Protein AF-A0A091V1V4-F1 (afdb_monomer_lite)

Sequence (138 aa):
RPGEVTLDPDTAHPNLVLSEDRKSVRFVEVRPRDLPDTPRRFTIYPCVLAAQGFTSGRHYWEVEVGDKTHWALGVCKDSVSRKGELTPLPETGYWRVRLWNGDKYAATTTPFTPLTVRVKPKRVGVFVDYEAGKVAFF

Secondary structure (DSSP, 8-state):
------B-TTTS-TTEEEPTTSS-EEE-SSPPTT----TTS--SS----BS---SSSEEEEEEE-TT-S-EEEEEE-TTS-SSS-----TTTTEEEEEEETTTEEEE--SS-EEE--SS--SEEEEEEETTTTEEEE-

pLDDT: mean 93.34, std 7.49, range [42.09, 98.25]

Foldseek 3Di:
DADDWFWDPLAFEQQWDADPRRQDIDGDPDGDPDDDDDQNYQHPDRDIGTPDDDDAAKHKDKDFPAQDQWDKDFDFDSPAGSDDDDDQEVVSGTWIWIGHPSQWIWTRYVPTHTDDDPDDDRMKMWMDHNVVRDIDID

Structure (mmCIF, N/CA/C/O backbone):
data_AF-A0A091V1V4-F1
#
_entry.id   AF-A0A091V1V4-F1
#
loop_
_atom_site.group_PDB
_atom_site.id
_atom_site.type_symbol
_atom_site.label_atom_id
_atom_site.label_alt_id
_atom_site.label_comp_id
_atom_site.label_asym_id
_atom_site.label_entity_id
_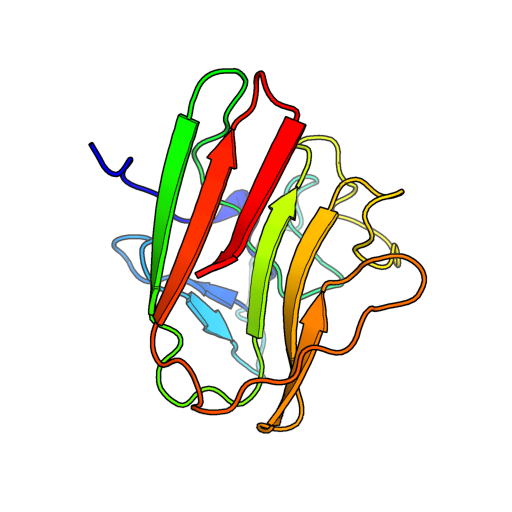atom_site.label_seq_id
_atom_site.pdbx_PDB_ins_code
_atom_site.Cartn_x
_atom_site.Cartn_y
_atom_site.Cartn_z
_atom_site.occupancy
_atom_site.B_iso_or_equiv
_atom_site.auth_seq_id
_atom_site.auth_comp_id
_atom_site.auth_asym_id
_atom_site.auth_atom_id
_atom_site.pdbx_PDB_model_num
ATOM 1 N N . ARG A 1 1 ? -18.288 9.641 -2.151 1.00 42.09 1 ARG A N 1
ATOM 2 C CA . ARG A 1 1 ? -18.090 8.805 -3.361 1.00 42.09 1 ARG A CA 1
ATOM 3 C C . ARG A 1 1 ? -16.723 8.152 -3.214 1.00 42.09 1 ARG A C 1
ATOM 5 O O . ARG A 1 1 ? -15.843 8.867 -2.747 1.00 42.09 1 ARG A O 1
ATOM 12 N N . PRO A 1 2 ? -16.547 6.857 -3.522 1.00 55.53 2 PRO A N 1
ATOM 13 C CA . PRO A 1 2 ? -15.216 6.255 -3.561 1.00 55.53 2 PRO A CA 1
ATOM 14 C C . PRO A 1 2 ? -14.348 7.081 -4.513 1.00 55.53 2 PRO A C 1
ATOM 16 O O . PRO A 1 2 ? -14.792 7.388 -5.622 1.00 55.53 2 PRO A O 1
ATOM 19 N N . GLY A 1 3 ? -13.184 7.527 -4.049 1.00 62.28 3 GLY A N 1
ATOM 20 C CA . GLY A 1 3 ? -12.216 8.186 -4.919 1.00 62.28 3 GLY A CA 1
ATOM 21 C C . GLY A 1 3 ? -11.595 7.140 -5.834 1.00 62.28 3 GLY A C 1
ATOM 22 O O . GLY A 1 3 ? -11.317 6.025 -5.395 1.00 62.28 3 GLY A O 1
ATOM 23 N N . GLU A 1 4 ? -11.399 7.468 -7.106 1.00 82.00 4 GLU A N 1
ATOM 24 C CA . GLU A 1 4 ? -10.667 6.584 -8.005 1.00 82.00 4 GLU A CA 1
ATOM 25 C C . GLU A 1 4 ? -9.177 6.631 -7.646 1.00 82.00 4 GLU A C 1
ATOM 27 O O . GLU A 1 4 ? -8.535 7.676 -7.748 1.00 82.00 4 GLU A O 1
ATOM 32 N N . VAL A 1 5 ? -8.645 5.500 -7.178 1.00 90.12 5 VAL A N 1
ATOM 33 C CA . VAL A 1 5 ? -7.229 5.330 -6.842 1.00 90.12 5 VAL A CA 1
ATOM 34 C C . VAL A 1 5 ? -6.545 4.599 -7.991 1.00 90.12 5 VAL A C 1
ATOM 36 O O . VAL A 1 5 ? -6.957 3.503 -8.370 1.00 90.12 5 VAL A O 1
ATOM 39 N N . THR A 1 6 ? -5.485 5.195 -8.528 1.00 96.75 6 THR A N 1
ATOM 40 C CA . THR A 1 6 ? -4.651 4.605 -9.586 1.00 96.75 6 THR A CA 1
ATOM 41 C C . THR A 1 6 ? -3.202 4.559 -9.136 1.00 96.75 6 THR A C 1
ATOM 43 O O . THR A 1 6 ? -2.748 5.457 -8.435 1.00 96.75 6 THR A O 1
ATOM 46 N N . LEU A 1 7 ? -2.454 3.555 -9.568 1.00 98.00 7 LEU A N 1
ATOM 47 C CA . LEU A 1 7 ? -1.062 3.340 -9.185 1.00 98.00 7 LEU A CA 1
ATOM 48 C C . LEU A 1 7 ? -0.109 4.263 -9.962 1.00 98.00 7 LEU A C 1
ATOM 50 O O . LEU A 1 7 ? -0.280 4.461 -11.164 1.00 98.00 7 LEU A O 1
ATOM 54 N N . ASP A 1 8 ? 0.904 4.809 -9.283 1.00 97.12 8 ASP A N 1
ATOM 55 C CA . ASP A 1 8 ? 1.933 5.677 -9.873 1.00 97.12 8 ASP A CA 1
ATOM 56 C C . ASP A 1 8 ? 3.157 4.858 -10.349 1.00 97.12 8 ASP A C 1
ATOM 58 O O . ASP A 1 8 ? 3.931 4.370 -9.508 1.00 97.12 8 ASP A O 1
ATOM 62 N N . PRO A 1 9 ? 3.392 4.732 -11.674 1.00 96.12 9 PRO A N 1
ATOM 63 C CA . PRO A 1 9 ? 4.523 3.985 -12.232 1.00 96.12 9 PRO A CA 1
ATOM 64 C C . PRO A 1 9 ? 5.906 4.517 -11.824 1.00 96.12 9 PRO A C 1
ATOM 66 O O . PRO A 1 9 ? 6.871 3.745 -11.770 1.00 96.12 9 PRO A O 1
ATOM 69 N N . ASP A 1 10 ? 6.022 5.808 -11.502 1.00 95.81 10 ASP A N 1
ATOM 70 C CA . ASP A 1 10 ? 7.296 6.418 -11.100 1.00 95.81 10 ASP A CA 1
ATOM 71 C C . ASP A 1 10 ? 7.728 5.965 -9.708 1.00 95.81 10 ASP A C 1
ATOM 73 O O . ASP A 1 10 ? 8.911 5.996 -9.367 1.00 95.81 10 ASP A O 1
ATOM 77 N N . THR A 1 11 ? 6.764 5.521 -8.903 1.00 96.75 11 THR A N 1
ATOM 78 C CA . THR A 1 11 ? 7.011 5.030 -7.548 1.00 96.75 11 THR A CA 1
ATOM 79 C C . THR A 1 11 ? 7.247 3.529 -7.501 1.00 96.75 11 THR A C 1
ATOM 81 O O . THR A 1 11 ? 7.892 3.044 -6.572 1.00 96.75 11 THR A O 1
ATOM 84 N N . ALA A 1 12 ? 6.740 2.798 -8.497 1.00 96.75 12 ALA A N 1
ATOM 85 C CA . ALA A 1 12 ? 6.680 1.348 -8.486 1.00 96.75 12 ALA A CA 1
ATOM 86 C C . ALA A 1 12 ? 8.068 0.710 -8.414 1.00 96.75 12 ALA A C 1
ATOM 88 O O . ALA A 1 12 ? 8.955 0.997 -9.225 1.00 96.75 12 ALA A O 1
ATOM 89 N N . HIS A 1 13 ? 8.236 -0.205 -7.463 1.00 96.06 13 HIS A N 1
ATOM 90 C CA . HIS A 1 13 ? 9.418 -1.047 -7.403 1.00 96.06 13 HIS A CA 1
ATOM 91 C C . HIS A 1 13 ? 9.630 -1.799 -8.729 1.00 96.06 13 HIS A C 1
ATOM 93 O O . HIS A 1 13 ? 8.648 -2.250 -9.315 1.00 96.06 13 HIS A O 1
ATOM 99 N N . PRO A 1 14 ? 10.875 -1.998 -9.206 1.00 95.38 14 PRO A N 1
ATOM 100 C CA . PRO A 1 14 ? 11.115 -2.627 -10.505 1.00 95.38 14 PRO A CA 1
ATOM 101 C C . PRO A 1 14 ? 10.464 -4.005 -10.692 1.00 95.38 14 PRO A C 1
ATOM 103 O O . PRO A 1 14 ? 10.020 -4.336 -11.781 1.00 95.38 14 PRO A O 1
ATOM 106 N N . ASN A 1 15 ? 10.359 -4.805 -9.633 1.00 96.06 15 ASN A N 1
ATOM 107 C CA . ASN A 1 15 ? 9.666 -6.101 -9.660 1.00 96.06 15 ASN A CA 1
ATOM 108 C C . ASN A 1 15 ? 8.127 -6.008 -9.611 1.00 96.06 15 ASN A C 1
ATOM 110 O O . ASN A 1 15 ? 7.469 -7.037 -9.484 1.00 96.06 15 ASN A O 1
ATOM 114 N N . LEU A 1 16 ? 7.537 -4.815 -9.675 1.00 96.88 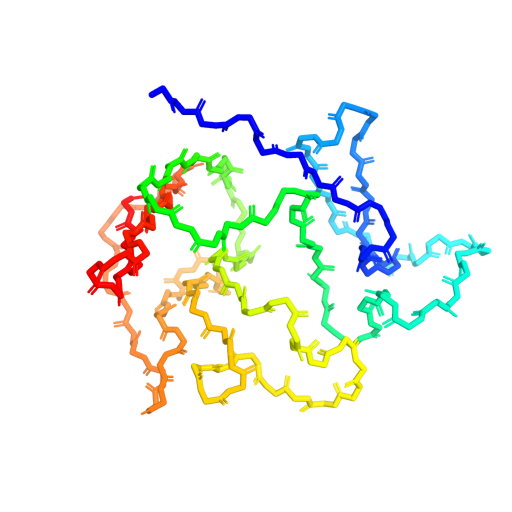16 LEU A N 1
ATOM 115 C CA . LEU A 1 16 ? 6.092 -4.619 -9.744 1.00 96.88 16 LEU A CA 1
ATOM 116 C C . LEU A 1 16 ? 5.688 -4.172 -11.146 1.00 96.88 16 LEU A C 1
ATOM 118 O O . LEU A 1 16 ? 6.051 -3.090 -11.599 1.00 96.88 16 LEU A O 1
ATOM 122 N N . VAL A 1 17 ? 4.896 -5.004 -11.816 1.00 96.19 17 VAL A N 1
ATOM 123 C CA . VAL A 1 17 ? 4.333 -4.705 -13.135 1.00 96.19 17 VAL A CA 1
ATOM 124 C C . VAL A 1 17 ? 2.898 -4.232 -12.954 1.00 96.19 17 VAL A C 1
ATOM 126 O O . VAL A 1 17 ? 2.086 -4.938 -12.350 1.00 96.19 17 VAL A O 1
ATOM 129 N N . LEU A 1 18 ? 2.605 -3.040 -13.471 1.00 97.38 18 LEU A N 1
ATOM 130 C CA . LEU A 1 18 ? 1.278 -2.428 -13.430 1.00 97.38 18 LEU A CA 1
ATOM 131 C C . LEU A 1 18 ? 0.471 -2.805 -14.676 1.00 97.38 18 LEU A C 1
ATOM 133 O O . LEU A 1 18 ? 1.043 -3.010 -15.747 1.00 97.38 18 LEU A O 1
ATOM 137 N N . SER A 1 19 ? -0.851 -2.893 -14.539 1.00 97.56 19 SER A N 1
ATOM 138 C CA . SER A 1 19 ? -1.761 -2.939 -15.687 1.00 97.56 19 SER A CA 1
ATOM 139 C C . SER A 1 19 ? -1.805 -1.591 -16.412 1.00 97.56 19 SER A C 1
ATOM 141 O O . SER A 1 19 ? -1.463 -0.552 -15.845 1.00 97.56 19 SER A O 1
ATOM 143 N N . GLU A 1 20 ? -2.261 -1.605 -17.664 1.00 97.12 20 GLU A N 1
ATOM 144 C CA . GLU A 1 20 ? -2.399 -0.403 -18.496 1.00 97.12 20 GLU A CA 1
ATOM 145 C C . GLU A 1 20 ? -3.326 0.645 -17.861 1.00 97.12 20 GLU A C 1
ATOM 147 O O . GLU A 1 20 ? -2.998 1.829 -17.826 1.00 97.12 20 GLU A O 1
ATOM 152 N N . ASP A 1 21 ? -4.430 0.195 -17.257 1.00 96.75 21 ASP A N 1
ATOM 153 C CA . ASP A 1 21 ? -5.385 1.046 -16.536 1.00 96.75 21 ASP A CA 1
ATOM 154 C C . ASP A 1 21 ? -4.879 1.536 -15.166 1.00 96.75 21 ASP A C 1
ATOM 156 O O . ASP A 1 21 ? -5.562 2.304 -14.488 1.00 96.75 21 ASP A O 1
ATOM 160 N N . ARG A 1 22 ? -3.685 1.092 -14.744 1.00 97.50 22 ARG A N 1
ATOM 161 C CA . ARG A 1 22 ? -3.048 1.406 -13.458 1.00 97.50 22 ARG A CA 1
ATOM 162 C C . ARG A 1 22 ? -3.881 1.028 -12.231 1.00 97.50 22 ARG A C 1
ATOM 164 O O . ARG A 1 22 ? -3.674 1.598 -11.162 1.00 97.50 22 ARG A O 1
ATOM 171 N N . LYS A 1 23 ? -4.798 0.066 -12.344 1.00 96.69 23 LYS A N 1
ATOM 172 C CA . LYS A 1 23 ? -5.618 -0.418 -11.216 1.00 96.69 23 LYS A CA 1
ATOM 173 C C . LYS A 1 23 ? -5.130 -1.734 -10.626 1.00 96.69 23 LYS A C 1
ATOM 175 O O . LYS A 1 23 ? -5.521 -2.088 -9.518 1.00 96.69 23 LYS A O 1
ATOM 180 N N . SER A 1 24 ? -4.254 -2.442 -11.333 1.00 97.56 24 SER A N 1
ATOM 181 C CA . SER A 1 24 ? -3.710 -3.728 -10.905 1.00 97.56 24 SER A CA 1
ATOM 182 C C . SER A 1 24 ? -2.191 -3.697 -10.844 1.00 97.56 24 SER A C 1
ATOM 184 O O . SER A 1 24 ? -1.520 -3.019 -11.622 1.00 97.56 24 SER A O 1
ATOM 186 N N . VAL A 1 25 ? -1.640 -4.491 -9.929 1.00 97.75 25 VAL A N 1
ATOM 187 C CA . VAL A 1 25 ? -0.201 -4.709 -9.797 1.00 97.75 25 VAL A CA 1
ATOM 188 C C . VAL A 1 25 ? 0.087 -6.173 -9.513 1.00 97.75 25 VAL A C 1
ATOM 190 O O . VAL A 1 25 ? -0.591 -6.823 -8.715 1.00 97.75 25 VAL A O 1
ATOM 193 N N . ARG A 1 26 ? 1.137 -6.695 -10.145 1.00 96.75 26 ARG A N 1
ATOM 194 C CA . ARG A 1 26 ? 1.659 -8.036 -9.880 1.00 96.75 26 ARG A CA 1
ATOM 195 C C . ARG A 1 26 ? 3.158 -7.993 -9.642 1.00 96.75 26 ARG A C 1
ATOM 197 O O . ARG A 1 26 ? 3.875 -7.216 -10.267 1.00 96.75 26 ARG A O 1
ATOM 204 N N . PHE A 1 27 ? 3.620 -8.864 -8.757 1.00 96.81 27 PHE A N 1
ATOM 205 C CA . PHE A 1 27 ? 5.042 -9.088 -8.546 1.00 96.81 27 PHE A CA 1
ATOM 206 C C . PHE A 1 27 ? 5.594 -10.029 -9.624 1.00 96.81 27 PHE A C 1
ATOM 208 O O . PHE A 1 27 ? 4.913 -10.975 -10.025 1.00 96.81 27 PHE A O 1
ATOM 215 N N . VAL A 1 28 ? 6.820 -9.774 -10.070 1.00 95.94 28 VAL A N 1
ATOM 216 C CA . VAL A 1 28 ? 7.603 -10.658 -10.940 1.00 95.94 28 VAL A CA 1
ATOM 217 C C . VAL A 1 28 ? 8.941 -10.972 -10.293 1.00 95.94 28 VAL A C 1
ATOM 219 O O . VAL A 1 28 ? 9.579 -10.087 -9.735 1.00 95.94 28 VAL A O 1
ATOM 222 N N . GLU A 1 29 ? 9.388 -12.220 -10.386 1.00 93.75 29 GLU A N 1
ATOM 223 C CA . GLU A 1 29 ? 10.695 -12.626 -9.851 1.00 93.75 29 GLU A CA 1
ATOM 224 C C . GLU A 1 29 ? 11.839 -12.015 -10.662 1.00 93.75 29 GLU A C 1
ATOM 226 O O . GLU A 1 29 ? 12.781 -11.449 -10.109 1.00 93.75 29 GLU A O 1
ATOM 231 N N . VAL A 1 30 ? 11.714 -12.052 -11.990 1.00 93.00 30 VAL A N 1
ATOM 232 C CA . VAL A 1 30 ? 12.686 -11.449 -12.898 1.00 93.00 30 VAL A CA 1
ATOM 233 C C . VAL A 1 30 ? 12.324 -9.985 -13.123 1.00 93.00 30 VAL A C 1
ATOM 235 O O . VAL A 1 30 ? 11.286 -9.665 -13.705 1.00 93.00 30 VAL A O 1
ATOM 238 N N . ARG A 1 31 ? 13.204 -9.092 -12.661 1.00 87.44 31 ARG A N 1
ATOM 239 C CA . ARG A 1 31 ? 13.080 -7.645 -12.851 1.00 87.44 31 ARG A CA 1
ATOM 240 C C . ARG A 1 31 ? 13.076 -7.299 -14.356 1.00 87.44 31 ARG A C 1
ATOM 242 O O . ARG A 1 31 ? 13.994 -7.721 -15.063 1.00 87.44 31 ARG A O 1
ATOM 249 N N . PRO A 1 32 ? 12.120 -6.486 -14.847 1.00 86.12 32 PRO A N 1
ATOM 250 C CA . PRO A 1 32 ? 12.174 -5.902 -16.184 1.00 86.12 32 PRO A CA 1
ATOM 251 C C . PRO A 1 32 ? 13.439 -5.058 -16.378 1.00 86.12 32 PRO A C 1
ATOM 253 O O . PRO A 1 32 ? 13.867 -4.335 -15.471 1.00 86.12 32 PRO A O 1
ATOM 256 N N . ARG A 1 33 ? 14.036 -5.144 -17.569 1.00 82.38 33 ARG A N 1
ATOM 257 C CA . ARG A 1 33 ? 15.218 -4.350 -17.927 1.00 82.38 33 ARG A CA 1
ATOM 258 C C . ARG A 1 33 ? 14.847 -2.868 -18.085 1.00 82.38 33 ARG A C 1
ATOM 260 O O . ARG A 1 33 ? 13.680 -2.528 -18.252 1.00 82.38 33 ARG A O 1
ATOM 267 N N . ASP A 1 34 ? 15.855 -2.006 -17.980 1.00 82.69 34 ASP A N 1
ATOM 268 C CA . ASP A 1 34 ? 15.806 -0.595 -18.399 1.00 82.69 34 ASP A CA 1
ATOM 269 C C . ASP A 1 34 ? 14.836 0.335 -17.647 1.00 82.69 34 ASP A C 1
ATOM 271 O O . ASP A 1 34 ? 14.512 1.425 -18.114 1.00 82.69 34 ASP A O 1
ATOM 275 N N . LEU A 1 35 ? 14.409 -0.033 -16.435 1.00 86.06 35 LEU A N 1
ATOM 276 C CA . LEU A 1 35 ? 13.669 0.895 -15.575 1.00 86.06 35 LEU A CA 1
ATOM 277 C C . LEU A 1 35 ? 14.618 1.913 -14.918 1.00 86.06 35 LEU A C 1
ATOM 279 O O . LEU A 1 35 ? 15.519 1.486 -14.182 1.00 86.06 35 LEU A O 1
ATOM 283 N N . PRO A 1 36 ? 14.396 3.232 -15.102 1.00 87.75 36 PRO A N 1
ATOM 284 C CA . PRO A 1 36 ? 15.254 4.260 -14.529 1.00 87.75 36 PRO A CA 1
ATOM 285 C C . PRO A 1 36 ? 15.140 4.261 -13.005 1.00 87.75 36 PRO A C 1
ATOM 287 O O . PRO A 1 36 ? 14.034 4.225 -12.451 1.00 87.75 36 PRO A O 1
ATOM 290 N N . ASP A 1 37 ? 16.281 4.328 -12.323 1.00 90.69 37 ASP A N 1
ATOM 291 C CA . ASP A 1 37 ? 16.327 4.520 -10.877 1.00 90.69 37 ASP A CA 1
ATOM 292 C C . ASP A 1 37 ? 16.168 6.009 -10.550 1.00 90.69 37 ASP A C 1
ATOM 294 O O . ASP A 1 37 ? 17.108 6.795 -10.652 1.00 90.69 37 ASP A O 1
ATOM 298 N N . THR A 1 38 ? 14.946 6.412 -10.202 1.00 94.00 38 THR A N 1
ATOM 299 C CA . THR A 1 38 ? 14.621 7.792 -9.826 1.00 94.00 38 THR A CA 1
ATOM 300 C C . THR A 1 38 ? 14.489 7.909 -8.306 1.00 94.00 38 THR A C 1
ATOM 302 O O . THR A 1 38 ? 14.156 6.922 -7.639 1.00 94.00 38 THR A O 1
ATOM 305 N N . PRO A 1 39 ? 14.653 9.107 -7.715 1.00 93.50 39 PRO A N 1
ATOM 306 C CA . PRO A 1 39 ? 14.430 9.309 -6.281 1.00 93.50 39 PRO A CA 1
ATOM 307 C C . PRO A 1 39 ? 13.027 8.901 -5.799 1.00 93.50 39 PRO A C 1
ATOM 309 O O . PRO A 1 39 ? 12.871 8.504 -4.648 1.00 93.50 39 PRO A O 1
ATOM 312 N N . ARG A 1 40 ? 12.016 8.949 -6.680 1.00 94.69 40 ARG A N 1
ATOM 313 C CA . ARG A 1 40 ? 10.621 8.580 -6.373 1.00 94.69 40 ARG A CA 1
ATOM 314 C C . ARG A 1 40 ? 10.398 7.063 -6.311 1.00 94.69 40 ARG A C 1
ATOM 316 O O . ARG A 1 40 ? 9.454 6.616 -5.656 1.00 94.69 40 ARG A O 1
ATOM 323 N N . ARG A 1 41 ? 11.259 6.274 -6.964 1.00 95.38 41 ARG A N 1
ATOM 324 C CA . ARG A 1 41 ? 11.101 4.823 -7.106 1.00 95.38 41 ARG A CA 1
ATOM 325 C C . ARG A 1 41 ? 11.529 4.074 -5.850 1.00 95.38 41 ARG A C 1
ATOM 327 O O . ARG A 1 41 ? 12.662 4.234 -5.393 1.00 95.38 41 ARG A O 1
ATOM 334 N N . PHE A 1 42 ? 10.673 3.186 -5.349 1.00 94.88 42 PHE A N 1
ATOM 335 C CA . PHE A 1 42 ? 11.080 2.224 -4.325 1.00 94.88 42 PHE A CA 1
ATOM 336 C C . PHE A 1 42 ? 12.081 1.213 -4.893 1.00 94.88 42 PHE A C 1
ATOM 338 O O . PHE A 1 42 ? 11.833 0.618 -5.936 1.00 94.88 42 PHE A O 1
ATOM 345 N N . THR A 1 43 ? 13.204 0.987 -4.211 1.00 91.56 43 THR A N 1
ATOM 346 C CA . THR A 1 43 ? 14.238 0.030 -4.670 1.00 91.56 43 THR A CA 1
ATOM 347 C C . THR A 1 43 ? 14.510 -1.117 -3.705 1.00 91.56 43 THR A C 1
ATOM 349 O O . THR A 1 43 ? 15.201 -2.056 -4.081 1.00 91.56 43 THR A O 1
ATOM 352 N N . ILE A 1 44 ? 13.976 -1.050 -2.483 1.00 88.75 44 ILE A N 1
ATOM 353 C CA . ILE A 1 44 ? 14.249 -2.034 -1.426 1.00 88.75 44 ILE A CA 1
ATOM 354 C C . ILE A 1 44 ? 13.051 -2.955 -1.196 1.00 88.75 44 ILE A C 1
ATOM 356 O O . ILE A 1 44 ? 13.171 -4.173 -1.282 1.00 88.75 44 ILE A O 1
ATOM 360 N N . TYR A 1 45 ? 11.875 -2.381 -0.935 1.00 90.19 45 TYR A N 1
ATOM 361 C CA . TYR A 1 45 ? 10.643 -3.147 -0.749 1.00 90.19 45 TYR A CA 1
ATOM 362 C C . TYR A 1 45 ? 9.771 -3.092 -2.009 1.00 90.19 45 TYR A C 1
ATOM 364 O O . TYR A 1 45 ? 9.725 -2.041 -2.659 1.00 90.19 45 TYR A O 1
ATOM 372 N N . PRO A 1 46 ? 9.042 -4.177 -2.346 1.00 93.31 46 PRO A N 1
ATOM 373 C CA . PRO A 1 46 ? 8.134 -4.219 -3.487 1.00 93.31 46 PRO A CA 1
ATOM 374 C C . PRO A 1 46 ? 6.871 -3.394 -3.197 1.00 93.31 46 PRO A C 1
ATOM 376 O O . PRO A 1 46 ? 5.797 -3.934 -2.936 1.00 93.31 46 PRO A O 1
ATOM 379 N N . CYS A 1 47 ? 7.025 -2.073 -3.235 1.00 95.38 47 CYS A N 1
ATOM 380 C CA . CYS A 1 47 ? 5.996 -1.078 -2.966 1.00 95.38 47 CYS A CA 1
ATOM 381 C C . CYS A 1 47 ? 5.685 -0.256 -4.222 1.00 95.38 47 CYS A C 1
ATOM 383 O O . CYS A 1 47 ? 6.544 -0.019 -5.073 1.00 95.38 47 CYS A O 1
ATOM 385 N N . VAL A 1 48 ? 4.449 0.220 -4.303 1.00 97.12 48 VAL A N 1
ATOM 386 C CA . VAL A 1 48 ? 3.965 1.210 -5.269 1.00 97.12 48 VAL A CA 1
ATOM 387 C C . VAL A 1 48 ? 2.945 2.086 -4.544 1.00 97.12 48 VAL A C 1
ATOM 389 O O . VAL A 1 48 ? 2.227 1.580 -3.680 1.00 97.12 48 VAL A O 1
ATOM 392 N N . LEU A 1 49 ? 2.908 3.386 -4.838 1.00 97.19 49 LEU A N 1
ATOM 393 C CA . LEU A 1 49 ? 1.900 4.289 -4.278 1.00 97.19 49 LEU A CA 1
ATOM 394 C C . LEU A 1 49 ? 0.768 4.554 -5.261 1.00 97.19 49 LEU A C 1
ATOM 396 O O . LEU A 1 49 ? 0.897 4.339 -6.467 1.00 97.19 49 LEU A O 1
ATOM 400 N N . ALA A 1 50 ? -0.324 5.086 -4.723 1.00 96.62 50 ALA A N 1
ATOM 401 C CA . ALA A 1 50 ? -1.304 5.802 -5.514 1.00 96.62 50 ALA A CA 1
ATOM 402 C C . ALA A 1 50 ? -0.686 7.066 -6.140 1.00 96.62 50 ALA A C 1
ATOM 404 O O . ALA A 1 50 ? 0.212 7.681 -5.564 1.00 96.62 50 ALA A O 1
ATOM 405 N N . ALA A 1 51 ? -1.202 7.469 -7.298 1.00 95.38 51 ALA A N 1
ATOM 406 C CA . ALA A 1 51 ? -0.909 8.761 -7.915 1.00 95.38 51 ALA A CA 1
ATOM 407 C C . ALA A 1 51 ? -1.578 9.917 -7.154 1.00 95.38 51 ALA A C 1
ATOM 409 O O . ALA A 1 51 ? -1.121 11.055 -7.206 1.00 95.38 51 ALA A O 1
ATOM 410 N N . GLN A 1 52 ? -2.670 9.620 -6.451 1.00 92.06 52 GLN A N 1
ATOM 411 C CA . GLN A 1 52 ? -3.409 10.558 -5.624 1.00 92.06 52 GLN A CA 1
ATOM 412 C C . GLN A 1 52 ? -2.819 10.605 -4.208 1.00 92.06 52 GLN A C 1
ATOM 414 O O . GLN A 1 52 ? -2.564 9.568 -3.595 1.00 92.06 52 GLN A O 1
ATOM 419 N N . GLY A 1 53 ? -2.658 11.817 -3.675 1.00 92.94 53 GLY A N 1
ATOM 420 C CA . GLY A 1 53 ? -2.389 12.074 -2.261 1.00 92.94 53 GLY A CA 1
ATOM 421 C C . GLY A 1 53 ? -3.585 12.743 -1.585 1.00 92.94 53 GLY A C 1
ATOM 422 O O . GLY A 1 53 ? -4.445 13.320 -2.252 1.00 92.94 53 GLY A O 1
ATOM 423 N N . PHE A 1 54 ? -3.626 12.690 -0.254 1.00 91.44 54 PHE A N 1
ATOM 424 C CA . PHE A 1 54 ? -4.690 13.294 0.548 1.00 91.44 54 PHE A CA 1
ATOM 425 C C . PHE A 1 54 ? -4.087 14.226 1.600 1.00 91.44 54 PHE A C 1
ATOM 427 O O . PHE A 1 54 ? -3.154 13.844 2.303 1.00 91.44 54 PHE A O 1
ATOM 434 N N . THR A 1 55 ? -4.633 15.435 1.715 1.00 94.94 55 THR A N 1
ATOM 435 C CA . THR A 1 55 ? -4.222 16.443 2.712 1.00 94.94 55 THR A CA 1
ATOM 436 C C . THR A 1 55 ? -5.373 16.901 3.611 1.00 94.94 55 THR A C 1
ATOM 438 O O . THR A 1 55 ? -5.166 17.721 4.502 1.00 94.94 55 THR A O 1
ATOM 441 N N . SER A 1 56 ? -6.581 16.388 3.373 1.00 95.81 56 SER A N 1
ATOM 442 C CA . SER A 1 56 ? -7.799 16.644 4.143 1.00 95.81 56 SER A CA 1
ATOM 443 C C . SER A 1 56 ? -8.883 15.635 3.761 1.00 95.81 56 SER A C 1
ATOM 445 O O . SER A 1 56 ? -8.771 14.935 2.749 1.00 95.81 56 SER A O 1
ATOM 447 N N . GLY A 1 57 ? -9.953 15.586 4.542 1.00 96.06 57 GLY A N 1
ATOM 448 C CA . GLY A 1 57 ? -11.175 14.854 4.272 1.00 96.06 57 GLY A CA 1
ATOM 449 C C . GLY A 1 57 ? -11.130 13.368 4.614 1.00 96.06 57 GLY A C 1
ATOM 450 O O . GLY A 1 57 ? -10.189 12.824 5.198 1.00 96.06 57 GLY A O 1
ATOM 4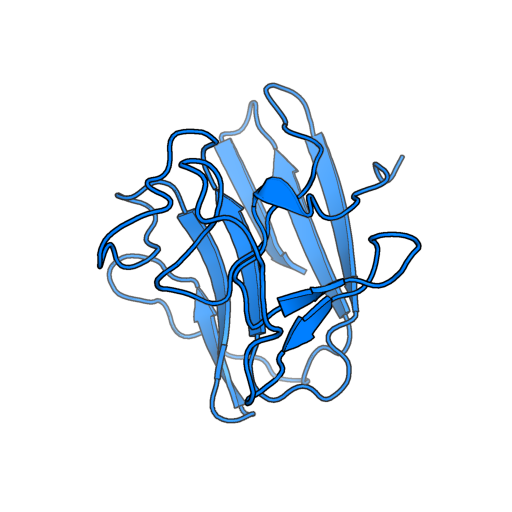51 N N . ARG A 1 58 ? -12.211 12.701 4.199 1.00 96.50 58 ARG A N 1
ATOM 452 C CA . ARG A 1 58 ? -12.435 11.270 4.400 1.00 96.50 58 ARG A CA 1
ATOM 453 C C . ARG A 1 58 ? -12.391 10.537 3.069 1.00 96.50 58 ARG A C 1
ATOM 455 O O . ARG A 1 58 ? -13.136 10.887 2.153 1.00 96.50 58 ARG A O 1
ATOM 462 N N . HIS A 1 59 ? -11.566 9.500 2.993 1.00 95.56 59 HIS A N 1
ATOM 463 C CA . HIS A 1 59 ? -11.298 8.745 1.769 1.00 95.56 59 HIS A CA 1
ATOM 464 C C . HIS A 1 59 ? -11.500 7.258 2.003 1.00 95.56 59 HIS A C 1
ATOM 466 O O . HIS A 1 59 ? -11.201 6.743 3.078 1.00 95.56 59 HIS A O 1
ATOM 472 N N . TYR A 1 60 ? -12.014 6.572 0.988 1.00 95.94 60 TYR A N 1
ATOM 473 C CA . TYR A 1 60 ? -12.226 5.132 1.016 1.00 95.94 60 TYR A CA 1
ATOM 474 C C . TYR A 1 60 ? -11.931 4.528 -0.348 1.00 95.94 60 TYR A C 1
ATOM 476 O O . TYR A 1 60 ? -12.378 5.063 -1.368 1.00 95.94 60 TYR A O 1
ATOM 484 N N . TRP A 1 61 ? -11.231 3.401 -0.346 1.00 95.75 61 TRP A N 1
ATOM 485 C CA . TRP A 1 61 ? -11.054 2.546 -1.511 1.00 95.75 61 TRP A CA 1
ATOM 486 C C . TRP A 1 61 ? -11.008 1.083 -1.087 1.00 95.75 61 TRP A C 1
ATOM 488 O O . TRP A 1 61 ? -10.775 0.754 0.076 1.00 95.75 61 TRP A O 1
ATOM 498 N N . GLU A 1 62 ? -11.218 0.200 -2.054 1.00 97.06 62 GLU A N 1
ATOM 499 C CA . GLU A 1 62 ? -11.134 -1.241 -1.862 1.00 97.06 62 GLU A CA 1
ATOM 500 C C . GLU A 1 62 ? -10.042 -1.814 -2.750 1.00 97.06 62 GLU A C 1
ATOM 502 O O . GLU A 1 62 ? -9.839 -1.359 -3.876 1.00 97.06 62 GLU A O 1
ATOM 507 N N . VAL A 1 63 ? -9.354 -2.836 -2.251 1.00 97.56 63 VAL A N 1
ATOM 508 C CA . VAL A 1 63 ? -8.358 -3.577 -3.020 1.00 97.56 63 VAL A CA 1
ATOM 509 C C . VAL A 1 63 ? -8.743 -5.042 -3.040 1.00 97.56 63 VAL A C 1
ATOM 511 O O . VAL A 1 63 ? -8.896 -5.675 -1.994 1.00 97.56 63 VAL A O 1
ATOM 514 N N . GLU A 1 64 ? -8.888 -5.592 -4.240 1.00 98.25 64 GLU A N 1
ATOM 515 C CA . GLU A 1 64 ? -9.064 -7.025 -4.419 1.00 98.25 64 GLU A CA 1
ATOM 516 C C . GLU A 1 64 ? -7.723 -7.739 -4.214 1.00 98.25 64 GLU A C 1
ATOM 518 O O . GLU A 1 64 ? -6.758 -7.530 -4.947 1.00 98.25 64 GLU A O 1
ATOM 523 N N . VAL A 1 65 ? -7.655 -8.570 -3.175 1.00 98.06 65 VAL A N 1
ATOM 524 C CA . VAL A 1 65 ? -6.465 -9.358 -2.820 1.00 98.06 65 VAL A CA 1
ATOM 525 C C . VAL A 1 65 ? -6.600 -10.825 -3.228 1.00 98.06 65 VAL A C 1
ATOM 527 O O . VAL A 1 65 ? -5.599 -11.544 -3.260 1.00 98.06 65 VAL A O 1
ATOM 530 N N . GLY A 1 66 ? -7.817 -11.268 -3.561 1.00 97.31 66 GLY A N 1
ATOM 531 C CA . GLY A 1 66 ? -8.113 -12.616 -4.034 1.00 97.31 66 GLY A CA 1
ATOM 532 C C . GLY A 1 66 ? -7.528 -13.699 -3.126 1.00 97.31 66 GLY A C 1
ATOM 533 O O . GLY A 1 66 ? -7.644 -13.650 -1.903 1.00 97.31 66 GLY A O 1
ATOM 534 N N . ASP A 1 67 ? -6.864 -14.681 -3.733 1.00 97.06 67 ASP A N 1
ATOM 535 C CA . ASP A 1 67 ? -6.237 -15.801 -3.027 1.00 97.06 67 ASP A CA 1
ATOM 536 C C . ASP A 1 67 ? -4.782 -15.585 -2.621 1.00 97.06 67 ASP A C 1
ATOM 538 O O . ASP A 1 67 ? -4.151 -16.497 -2.074 1.00 97.06 67 ASP A O 1
ATOM 542 N N . LYS A 1 68 ? -4.242 -14.378 -2.818 1.00 97.31 68 LYS A N 1
ATOM 543 C CA . LYS A 1 68 ? -2.833 -14.089 -2.540 1.00 97.31 68 LYS A CA 1
ATOM 544 C C . LYS A 1 68 ? -2.458 -14.480 -1.110 1.00 97.31 68 LYS A C 1
ATOM 546 O O . LYS A 1 68 ? -3.219 -14.292 -0.163 1.00 97.31 68 LYS A O 1
ATOM 551 N N . THR A 1 69 ? -1.257 -15.028 -0.965 1.00 97.06 69 THR A N 1
ATOM 552 C CA . THR A 1 69 ? -0.694 -15.454 0.326 1.00 97.06 69 THR A CA 1
ATOM 553 C C . THR A 1 69 ? 0.220 -14.403 0.951 1.00 97.06 69 THR A C 1
ATOM 555 O O . THR A 1 69 ? 0.637 -14.557 2.096 1.00 97.06 69 THR A O 1
ATOM 558 N N . HIS A 1 70 ? 0.536 -13.353 0.189 1.00 97.19 70 HIS A N 1
ATOM 559 C CA . HIS A 1 70 ? 1.418 -12.259 0.571 1.00 97.19 70 HIS A CA 1
ATOM 560 C C . HIS A 1 70 ? 0.924 -10.950 -0.043 1.00 97.19 70 HIS A C 1
ATOM 562 O O . HIS A 1 70 ? 0.750 -10.859 -1.263 1.00 97.19 70 HIS A O 1
ATOM 568 N N . TRP A 1 71 ? 0.703 -9.948 0.807 1.00 97.44 71 TRP A N 1
ATOM 569 C CA . TRP A 1 71 ? 0.397 -8.570 0.420 1.00 97.44 71 TRP A CA 1
ATOM 570 C C . TRP A 1 71 ? 0.515 -7.637 1.630 1.00 97.44 71 TRP A C 1
ATOM 572 O O . TRP A 1 71 ? 0.468 -8.072 2.781 1.00 97.44 71 TRP A O 1
ATOM 582 N N . ALA A 1 72 ? 0.653 -6.340 1.371 1.00 96.88 72 ALA A N 1
ATOM 583 C CA . ALA A 1 72 ? 0.506 -5.294 2.373 1.00 96.88 72 ALA A CA 1
ATOM 584 C C . ALA A 1 72 ? -0.280 -4.129 1.768 1.00 96.88 72 ALA A C 1
ATOM 586 O O . ALA A 1 72 ? -0.052 -3.786 0.611 1.00 96.88 72 ALA A O 1
ATOM 587 N N . LEU A 1 73 ? -1.195 -3.549 2.543 1.00 97.31 73 LEU A N 1
ATOM 588 C CA . LEU A 1 73 ? -2.085 -2.468 2.118 1.00 97.31 73 LEU A CA 1
ATOM 589 C C . LEU A 1 73 ? -2.188 -1.415 3.215 1.00 97.31 73 LEU A C 1
ATOM 591 O O . LEU A 1 73 ? -2.219 -1.756 4.398 1.00 97.31 73 LEU A O 1
ATOM 595 N N . GLY A 1 74 ? -2.258 -0.145 2.832 1.00 96.12 74 GLY A N 1
ATOM 596 C CA . GLY A 1 74 ? -2.354 0.955 3.781 1.00 96.12 74 GLY A CA 1
ATOM 597 C C . GLY A 1 74 ? -2.035 2.301 3.159 1.00 96.12 74 GLY A C 1
ATOM 598 O O . GLY A 1 74 ? -2.168 2.484 1.951 1.00 96.12 74 GLY A O 1
ATOM 599 N N . VAL A 1 75 ? -1.592 3.222 4.006 1.00 96.12 75 VAL A N 1
ATOM 600 C CA . VAL A 1 75 ? -1.183 4.576 3.636 1.00 96.12 75 VAL A CA 1
ATOM 601 C C . VAL A 1 75 ? 0.205 4.887 4.163 1.00 96.12 75 VAL A C 1
ATOM 603 O O . VAL A 1 75 ? 0.683 4.279 5.124 1.00 96.12 75 VAL A O 1
ATOM 606 N N . CYS A 1 76 ? 0.846 5.871 3.548 1.00 95.81 76 CYS A N 1
ATOM 607 C CA . CYS A 1 76 ? 2.074 6.450 4.056 1.00 95.81 76 CYS A CA 1
ATOM 608 C C . CYS A 1 76 ? 2.057 7.969 3.899 1.00 95.81 76 CYS A C 1
ATOM 610 O O . CYS A 1 76 ? 1.285 8.514 3.109 1.00 95.81 76 CYS A O 1
ATOM 612 N N . LYS A 1 77 ? 2.930 8.655 4.636 1.00 95.00 77 LYS A N 1
ATOM 613 C CA . LYS A 1 77 ? 3.257 10.051 4.332 1.00 95.00 77 LYS A CA 1
ATOM 614 C C . LYS A 1 77 ? 3.909 10.122 2.947 1.00 95.00 77 LYS A C 1
ATOM 616 O O . LYS A 1 77 ? 4.605 9.193 2.546 1.00 95.00 77 LYS A O 1
ATOM 621 N N . ASP A 1 78 ? 3.744 11.228 2.231 1.00 92.38 78 ASP A N 1
ATOM 622 C CA . ASP A 1 78 ? 4.447 11.406 0.950 1.00 92.38 78 ASP A CA 1
ATOM 623 C C . ASP A 1 78 ? 5.974 11.517 1.141 1.00 92.38 78 ASP A C 1
ATOM 625 O O . ASP A 1 78 ? 6.760 11.050 0.319 1.00 92.38 78 ASP A O 1
ATOM 629 N N . SER A 1 79 ? 6.394 12.036 2.301 1.00 92.31 79 SER A N 1
ATOM 630 C CA . SER A 1 79 ? 7.793 12.252 2.683 1.00 92.31 79 SER A CA 1
ATOM 631 C C . SER A 1 79 ? 8.565 10.995 3.097 1.00 92.31 79 SER A C 1
ATOM 633 O O . SER A 1 79 ? 9.716 11.104 3.524 1.00 92.31 79 SER A O 1
ATOM 635 N N . VAL A 1 80 ? 7.961 9.804 3.026 1.00 92.88 80 VAL A N 1
ATOM 636 C CA . VAL A 1 80 ? 8.667 8.569 3.387 1.00 92.88 80 VAL A CA 1
ATOM 637 C C . VAL A 1 80 ? 9.856 8.323 2.462 1.00 92.88 80 VAL A C 1
ATOM 639 O O . VAL A 1 80 ? 9.779 8.529 1.247 1.00 92.88 80 VAL A O 1
ATOM 642 N N . SER A 1 81 ? 10.960 7.826 3.026 1.00 91.00 81 SER A N 1
ATOM 643 C CA . SER A 1 81 ? 12.105 7.442 2.202 1.00 91.00 81 SER A CA 1
ATOM 644 C C . SER A 1 81 ? 11.713 6.320 1.244 1.00 91.00 81 SER A C 1
ATOM 646 O O . SER A 1 81 ? 11.156 5.297 1.647 1.00 91.00 81 SER A O 1
ATOM 648 N N . ARG A 1 82 ? 12.058 6.505 -0.030 1.00 92.81 82 ARG A N 1
ATOM 649 C CA . ARG A 1 82 ? 11.925 5.490 -1.086 1.00 92.81 82 ARG A CA 1
ATOM 650 C C . ARG A 1 82 ? 13.165 4.595 -1.187 1.00 92.81 82 ARG A C 1
ATOM 652 O O . ARG A 1 82 ? 13.150 3.597 -1.908 1.00 92.81 82 ARG A O 1
ATOM 659 N N . LYS A 1 83 ? 14.241 4.971 -0.485 1.00 90.12 83 LYS A N 1
ATOM 660 C CA . LYS A 1 83 ? 15.576 4.362 -0.538 1.00 90.12 83 LYS A CA 1
ATOM 661 C C . LYS A 1 83 ? 16.015 3.884 0.852 1.00 90.12 83 LYS A C 1
ATOM 663 O O . LYS A 1 83 ? 15.591 4.440 1.866 1.00 90.12 83 LYS A O 1
ATOM 668 N N . GLY A 1 84 ? 16.911 2.899 0.881 1.00 82.81 84 GLY A N 1
ATOM 669 C CA . GLY A 1 84 ? 17.484 2.350 2.116 1.00 82.81 84 GLY A CA 1
ATOM 670 C C . GLY A 1 84 ? 16.558 1.394 2.880 1.00 82.81 84 GLY A C 1
ATOM 671 O O . GLY A 1 84 ? 15.401 1.183 2.519 1.00 82.81 84 GLY A O 1
ATOM 672 N N . GLU A 1 85 ? 17.085 0.797 3.949 1.00 72.62 85 GLU A N 1
ATOM 673 C CA . GLU A 1 85 ? 16.458 -0.314 4.685 1.00 72.62 85 GLU A CA 1
ATOM 674 C C . GLU A 1 85 ? 15.518 0.136 5.815 1.00 72.62 85 GLU A C 1
ATOM 676 O O . GLU A 1 85 ? 15.506 -0.430 6.907 1.00 72.62 85 GLU A O 1
ATOM 681 N N . LEU A 1 86 ? 14.695 1.160 5.585 1.00 76.50 86 LEU A N 1
ATOM 682 C CA . LEU A 1 86 ? 13.723 1.563 6.600 1.00 76.50 86 LEU A CA 1
ATOM 683 C C . LEU A 1 86 ? 12.542 0.593 6.626 1.00 76.50 86 LEU A C 1
ATOM 685 O O . LEU A 1 86 ? 11.760 0.516 5.677 1.00 76.50 86 LEU A O 1
ATOM 689 N N . THR A 1 87 ? 12.386 -0.124 7.739 1.00 82.38 87 THR A N 1
ATOM 690 C CA . THR A 1 87 ? 11.196 -0.941 7.987 1.00 82.38 87 THR A CA 1
ATOM 691 C C . THR A 1 87 ? 9.948 -0.049 7.906 1.00 82.38 87 THR A C 1
ATOM 693 O O . THR A 1 87 ? 9.907 0.988 8.576 1.00 82.38 87 THR A O 1
ATOM 696 N N . PRO A 1 88 ? 8.916 -0.415 7.118 1.00 86.81 88 PRO A N 1
ATOM 697 C CA . PRO A 1 88 ? 7.711 0.399 7.007 1.00 86.81 88 PRO A CA 1
ATOM 698 C C . PRO A 1 88 ? 6.861 0.256 8.278 1.00 86.81 88 PRO A C 1
ATOM 700 O O . PRO A 1 88 ? 6.144 -0.744 8.435 1.00 86.81 88 PRO A O 1
ATOM 703 N N . LEU A 1 89 ? 6.996 1.245 9.164 1.00 90.50 89 LEU A N 1
ATOM 704 C CA . LEU A 1 89 ? 6.431 1.371 10.510 1.00 90.50 89 LEU A CA 1
ATOM 705 C C . LEU A 1 89 ? 5.718 2.731 10.664 1.00 90.50 89 LEU A C 1
ATOM 707 O O . LEU A 1 89 ? 5.973 3.638 9.865 1.00 90.50 89 LEU A O 1
ATOM 711 N N . PRO A 1 90 ? 4.891 2.942 11.704 1.00 91.88 90 PRO A N 1
ATOM 712 C CA . PRO A 1 90 ? 4.225 4.221 11.931 1.00 91.88 90 PRO A CA 1
ATOM 713 C C . PRO A 1 90 ? 5.225 5.342 12.222 1.00 91.88 90 PRO A C 1
ATOM 715 O O . PRO A 1 90 ? 5.046 6.459 11.739 1.00 91.88 90 PRO A O 1
ATOM 718 N N . GLU A 1 91 ? 6.326 5.040 12.918 1.00 91.50 91 GLU A N 1
ATOM 719 C CA . GLU A 1 91 ? 7.398 6.001 13.215 1.00 91.50 91 GLU A CA 1
ATOM 720 C C . GLU A 1 91 ? 8.115 6.467 11.941 1.00 91.50 91 GLU A C 1
ATOM 722 O O . GLU A 1 91 ? 8.557 7.612 11.857 1.00 91.50 91 GLU A O 1
ATOM 727 N N . THR A 1 92 ? 8.176 5.608 10.917 1.00 91.00 92 THR A N 1
ATOM 728 C CA . THR A 1 92 ? 8.714 5.936 9.588 1.00 91.00 92 THR A CA 1
ATOM 729 C C . THR A 1 92 ? 7.636 6.422 8.616 1.00 91.00 92 THR A C 1
ATOM 731 O O . THR A 1 92 ? 7.924 6.626 7.440 1.00 91.00 92 THR A O 1
ATOM 734 N N . GLY A 1 93 ? 6.411 6.666 9.099 1.00 93.81 93 GLY A N 1
ATOM 735 C CA . GLY A 1 93 ? 5.323 7.284 8.343 1.00 93.81 93 GLY A CA 1
ATOM 736 C C . GLY A 1 93 ? 4.426 6.316 7.574 1.00 93.81 93 GLY A C 1
ATOM 737 O O . GLY A 1 93 ? 3.814 6.749 6.602 1.00 93.81 93 GLY A O 1
ATOM 738 N N . TYR A 1 94 ? 4.343 5.046 7.975 1.00 95.00 94 TYR A N 1
ATOM 739 C CA . TYR A 1 94 ? 3.513 4.017 7.340 1.00 95.00 94 TYR A CA 1
ATOM 740 C C . TYR A 1 94 ? 2.437 3.468 8.283 1.00 95.00 94 TYR A C 1
ATOM 742 O O . TYR A 1 94 ? 2.732 3.024 9.389 1.00 95.00 94 TYR A O 1
ATOM 750 N N . TRP A 1 95 ? 1.201 3.366 7.796 1.00 96.06 95 TRP A N 1
ATOM 751 C CA . TRP A 1 95 ? 0.091 2.707 8.491 1.00 96.06 95 TRP A CA 1
ATOM 752 C C . TRP A 1 95 ? -0.527 1.666 7.571 1.00 96.06 95 TRP A C 1
ATOM 754 O O . TRP A 1 95 ? -1.190 2.007 6.593 1.00 96.06 95 TRP A O 1
ATOM 764 N N . ARG A 1 96 ? -0.284 0.387 7.857 1.00 96.25 96 ARG A N 1
ATOM 765 C CA . ARG A 1 96 ? -0.664 -0.716 6.971 1.00 96.25 96 ARG A CA 1
ATOM 766 C C . ARG A 1 96 ? -1.019 -1.985 7.735 1.00 96.25 96 ARG A C 1
ATOM 768 O O . ARG A 1 96 ? -0.561 -2.217 8.856 1.00 96.25 96 ARG A O 1
ATOM 775 N N . VAL A 1 97 ? -1.763 -2.841 7.053 1.00 97.38 97 VAL A N 1
ATOM 776 C CA . VAL A 1 97 ? -1.956 -4.248 7.403 1.00 97.38 97 VAL A CA 1
ATOM 777 C C . VAL A 1 97 ? -1.251 -5.124 6.376 1.00 97.38 97 VAL A C 1
ATOM 779 O O . VAL A 1 97 ? -1.076 -4.740 5.217 1.00 97.38 97 VAL A O 1
ATOM 782 N N . ARG A 1 98 ? -0.804 -6.303 6.801 1.00 96.44 98 ARG A N 1
ATOM 783 C CA . ARG A 1 98 ? -0.115 -7.259 5.930 1.00 96.44 98 ARG A CA 1
ATOM 784 C C . ARG A 1 98 ? -0.599 -8.680 6.153 1.00 96.44 98 ARG A C 1
ATOM 786 O O . ARG A 1 98 ? -0.902 -9.050 7.283 1.00 96.44 98 ARG A O 1
ATOM 793 N N . LEU A 1 99 ? -0.562 -9.459 5.077 1.00 97.62 99 LEU A N 1
ATOM 794 C CA . LEU A 1 99 ? -0.635 -10.914 5.065 1.00 97.62 99 LEU A CA 1
ATOM 795 C C . LEU A 1 99 ? 0.727 -11.485 4.656 1.00 97.62 99 LEU A C 1
ATOM 797 O O . LEU A 1 99 ? 1.348 -10.995 3.710 1.00 97.62 99 LEU A O 1
ATOM 801 N N . TRP A 1 100 ? 1.183 -12.528 5.342 1.00 96.06 100 TRP A N 1
ATOM 802 C CA . TRP A 1 100 ? 2.302 -13.362 4.906 1.00 96.06 100 TRP A CA 1
ATOM 803 C C . TRP A 1 100 ? 2.075 -14.824 5.290 1.00 96.06 100 TRP A C 1
ATOM 805 O O . TRP A 1 100 ? 1.225 -15.131 6.120 1.00 96.06 100 TRP A O 1
ATOM 815 N N . ASN A 1 101 ? 2.814 -15.733 4.660 1.00 96.00 101 ASN A N 1
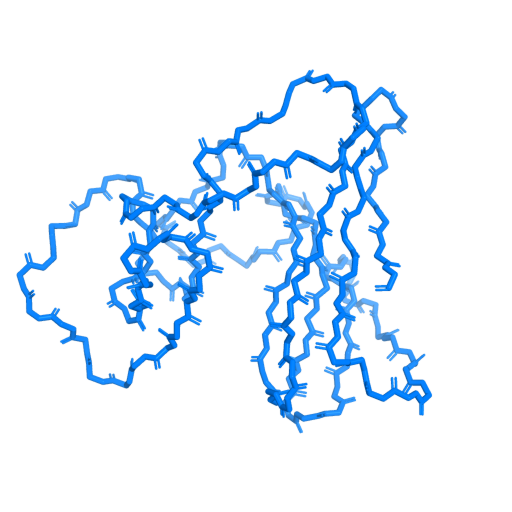ATOM 816 C CA . ASN A 1 101 ? 2.678 -17.186 4.817 1.00 96.00 101 ASN A CA 1
ATOM 817 C C . ASN A 1 101 ? 1.261 -17.739 4.548 1.00 96.00 101 ASN A C 1
ATOM 819 O O . ASN A 1 101 ? 0.985 -18.887 4.866 1.00 96.00 101 ASN A O 1
ATOM 823 N N . GLY A 1 102 ? 0.375 -16.963 3.916 1.00 96.50 102 GLY A N 1
ATOM 824 C CA . GLY A 1 102 ? -0.984 -17.385 3.573 1.00 96.50 102 GLY A CA 1
ATOM 825 C C . GLY A 1 102 ? -2.032 -17.206 4.670 1.00 96.50 102 GLY A C 1
ATOM 826 O O . GLY A 1 102 ? -3.207 -17.084 4.323 1.00 96.50 102 GLY A O 1
ATOM 827 N N . ASP A 1 103 ? -1.624 -17.130 5.937 1.00 95.88 103 ASP A N 1
ATOM 828 C CA . ASP A 1 103 ? -2.516 -17.126 7.103 1.00 95.88 103 ASP A CA 1
ATOM 829 C C . ASP A 1 103 ? -2.108 -16.153 8.228 1.00 95.88 103 ASP A C 1
ATOM 831 O O . ASP A 1 103 ? -2.894 -15.915 9.146 1.00 95.88 103 ASP A O 1
ATOM 835 N N . LYS A 1 104 ? -0.913 -15.549 8.172 1.00 97.44 104 LYS A N 1
ATOM 836 C CA . LYS A 1 104 ? -0.444 -14.613 9.202 1.00 97.44 104 LYS A CA 1
ATOM 837 C C . LYS A 1 104 ? -0.815 -13.187 8.840 1.00 97.44 104 LYS A C 1
ATOM 839 O O . LYS A 1 104 ? -0.329 -12.650 7.844 1.00 97.44 104 LYS A O 1
ATOM 844 N N . TYR A 1 105 ? -1.620 -12.560 9.693 1.00 98.00 105 TYR A N 1
ATOM 845 C CA . TYR A 1 105 ? -2.035 -11.169 9.557 1.00 98.00 105 TYR A CA 1
ATOM 846 C C . TYR A 1 105 ? -1.470 -10.314 10.687 1.00 98.00 105 TYR A C 1
ATOM 848 O O . TYR A 1 105 ? -1.417 -10.744 11.839 1.00 98.00 105 TYR A O 1
ATOM 856 N N . ALA A 1 106 ? -1.077 -9.082 10.371 1.00 97.12 106 ALA A N 1
ATOM 857 C CA . ALA A 1 106 ? -0.700 -8.096 11.378 1.00 97.12 106 ALA A CA 1
ATOM 858 C C . ALA A 1 106 ? -0.969 -6.669 10.905 1.00 97.12 106 ALA A C 1
ATOM 860 O O . ALA A 1 106 ? -0.788 -6.356 9.724 1.00 97.12 106 ALA A O 1
ATOM 861 N N . ALA A 1 107 ? -1.315 -5.801 11.852 1.00 96.12 107 ALA A N 1
ATOM 862 C CA . ALA A 1 107 ? -1.118 -4.367 11.714 1.00 96.12 107 ALA A CA 1
ATOM 863 C C . ALA A 1 107 ? 0.347 -4.058 12.033 1.00 96.12 107 ALA A C 1
ATOM 865 O O . ALA A 1 107 ? 0.899 -4.554 13.021 1.00 96.12 107 ALA A O 1
ATOM 866 N N . THR A 1 108 ? 1.003 -3.254 11.200 1.00 89.12 108 THR A N 1
ATOM 867 C CA . THR A 1 108 ? 2.428 -2.945 11.384 1.00 89.12 108 THR A CA 1
ATOM 868 C C . THR A 1 108 ? 2.608 -1.788 12.355 1.00 89.12 108 THR A C 1
ATOM 870 O O . THR A 1 108 ? 3.117 -0.744 11.974 1.00 89.12 108 THR A O 1
ATOM 873 N N . THR A 1 109 ? 2.123 -1.960 13.582 1.00 91.56 109 THR A N 1
ATOM 874 C CA . THR A 1 109 ? 2.441 -1.125 14.749 1.00 91.56 109 THR A CA 1
ATOM 875 C C . THR A 1 109 ? 3.848 -1.443 15.263 1.00 91.56 109 THR A C 1
ATOM 877 O O . THR A 1 109 ? 4.478 -2.377 14.770 1.00 91.56 109 THR A O 1
ATOM 880 N N . THR A 1 110 ? 4.327 -0.727 16.279 1.00 87.69 110 THR A N 1
ATOM 881 C CA . THR A 1 110 ? 5.592 -1.044 16.957 1.00 87.69 110 THR A CA 1
ATOM 882 C C . THR A 1 110 ? 5.310 -1.401 18.425 1.00 87.69 110 THR A C 1
ATOM 884 O O . THR A 1 110 ? 4.960 -0.508 19.194 1.00 87.69 110 THR A O 1
ATOM 887 N N . PRO A 1 111 ? 5.422 -2.685 18.835 1.00 89.69 111 PRO A N 1
ATOM 888 C CA . PRO A 1 111 ? 5.674 -3.878 18.013 1.00 89.69 111 PRO A CA 1
ATOM 889 C C . PRO A 1 111 ? 4.481 -4.230 17.110 1.00 89.69 111 PRO A C 1
ATOM 891 O O . PRO A 1 111 ? 3.384 -3.696 17.280 1.00 89.69 111 PRO A O 1
ATOM 894 N N . PHE A 1 112 ? 4.681 -5.138 16.148 1.00 91.81 112 PHE A N 1
ATOM 895 C CA . PHE A 1 112 ? 3.607 -5.585 15.251 1.00 91.81 112 PHE A CA 1
ATOM 896 C C . PHE A 1 112 ? 2.466 -6.188 16.067 1.00 91.81 112 PHE A C 1
ATOM 898 O O . PHE A 1 112 ? 2.706 -7.035 16.923 1.00 91.81 112 PHE A O 1
ATOM 905 N N . THR A 1 113 ? 1.232 -5.795 15.756 1.00 96.38 113 THR A N 1
ATOM 906 C CA . THR A 1 113 ? 0.034 -6.339 16.398 1.00 96.38 113 THR A CA 1
ATOM 907 C C . THR A 1 113 ? -0.533 -7.453 15.519 1.00 96.38 113 THR A C 1
ATOM 909 O O . THR A 1 113 ? -1.026 -7.154 14.424 1.00 96.38 113 THR A O 1
ATOM 912 N N . PRO A 1 114 ? -0.472 -8.731 15.942 1.00 97.19 114 PRO A N 1
ATOM 913 C CA . PRO A 1 114 ? -1.092 -9.831 15.212 1.00 97.19 114 PRO A CA 1
ATOM 914 C C . PRO A 1 114 ? -2.606 -9.641 15.121 1.00 97.19 114 PRO A C 1
ATOM 916 O O . PRO A 1 114 ? -3.248 -9.218 16.082 1.00 97.19 114 PRO A O 1
ATOM 919 N N . LEU A 1 115 ? -3.185 -9.978 13.973 1.00 97.06 115 LEU A N 1
ATOM 920 C CA . LEU A 1 115 ? -4.623 -9.888 13.740 1.00 97.06 115 LEU A CA 1
ATOM 921 C C . LEU A 1 115 ? -5.208 -11.292 13.616 1.00 97.06 115 LEU A C 1
ATOM 923 O O . LEU A 1 115 ? -4.725 -12.111 12.837 1.00 97.06 115 LEU A O 1
ATOM 927 N N . THR A 1 116 ? -6.278 -11.559 14.364 1.00 95.81 116 THR A N 1
ATOM 928 C CA . THR A 1 116 ? -7.046 -12.801 14.220 1.00 95.81 116 THR A CA 1
ATOM 929 C C . THR A 1 116 ? -8.123 -12.599 13.165 1.00 95.81 116 THR A C 1
ATOM 931 O O . THR A 1 116 ? -9.117 -11.915 13.403 1.00 95.81 116 THR A O 1
ATOM 934 N N . VAL A 1 117 ? -7.932 -13.208 11.998 1.00 94.44 117 VAL A N 1
ATOM 935 C CA . VAL A 1 117 ? -8.858 -13.124 10.865 1.00 94.44 117 VAL A CA 1
ATOM 936 C C . VAL A 1 117 ? -9.551 -14.476 10.704 1.00 94.44 117 VAL A C 1
ATOM 938 O O . VAL A 1 117 ? -8.917 -15.460 10.341 1.00 94.44 117 VAL A O 1
ATOM 941 N N . ARG A 1 118 ? -10.856 -14.540 11.004 1.00 91.81 118 ARG A N 1
ATOM 942 C CA . ARG A 1 118 ? -11.626 -15.802 10.981 1.00 91.81 118 ARG A CA 1
ATOM 943 C C . ARG A 1 118 ? -11.877 -16.327 9.568 1.00 91.81 118 ARG A C 1
ATOM 945 O O . ARG A 1 118 ? -11.917 -17.532 9.359 1.00 91.81 118 ARG A O 1
ATOM 952 N N . VAL A 1 119 ? -12.079 -15.417 8.620 1.00 94.00 119 VAL A N 1
ATOM 953 C CA . VAL A 1 119 ? -12.350 -15.724 7.213 1.00 94.00 119 VAL A CA 1
ATOM 954 C C . VAL A 1 119 ? -11.364 -14.933 6.373 1.00 94.00 119 VAL A C 1
ATOM 956 O O . VAL A 1 119 ? -11.296 -13.713 6.505 1.00 94.00 119 VAL A O 1
ATOM 959 N N . LYS A 1 120 ? -10.601 -15.618 5.515 1.00 95.81 120 LYS A N 1
ATOM 960 C CA . LYS A 1 120 ? -9.612 -14.980 4.640 1.00 95.81 120 LYS A CA 1
ATOM 961 C C . LYS A 1 120 ? -10.301 -13.956 3.719 1.00 95.81 120 LYS A C 1
ATOM 963 O O . LYS A 1 120 ? -11.107 -14.369 2.880 1.00 95.81 120 LYS A O 1
ATOM 968 N N . PRO A 1 121 ? -9.986 -12.651 3.827 1.00 96.56 121 PRO A N 1
ATOM 969 C CA . PRO A 1 121 ? -10.586 -11.640 2.972 1.00 96.56 121 PRO A CA 1
ATOM 970 C C . PRO A 1 121 ? -10.096 -11.807 1.534 1.00 96.56 121 PRO A C 1
ATOM 972 O O . PRO A 1 121 ? -8.906 -12.012 1.290 1.00 96.56 121 PRO A O 1
ATOM 975 N N . LYS A 1 122 ? -11.022 -11.686 0.581 1.00 97.75 122 LYS A N 1
ATOM 976 C CA . LYS A 1 122 ? -10.720 -11.566 -0.859 1.00 97.75 122 LYS A CA 1
ATOM 977 C C . LYS A 1 122 ? -10.611 -10.111 -1.302 1.00 97.75 122 LYS A C 1
ATOM 979 O O . LYS A 1 122 ? -10.064 -9.821 -2.361 1.00 97.75 122 LYS A O 1
ATOM 984 N N . ARG A 1 123 ? -11.116 -9.201 -0.476 1.00 97.81 123 ARG A N 1
ATOM 985 C CA . ARG A 1 123 ? -11.106 -7.760 -0.671 1.00 97.81 123 ARG A CA 1
ATOM 986 C C . ARG A 1 123 ? -10.864 -7.093 0.673 1.00 97.81 123 ARG A C 1
ATOM 988 O O . ARG A 1 123 ? -11.342 -7.606 1.679 1.00 97.81 123 ARG A O 1
ATOM 995 N N . VAL A 1 124 ? -10.110 -6.002 0.668 1.00 98.00 124 VAL A N 1
ATOM 996 C CA . VAL A 1 124 ? -9.805 -5.211 1.863 1.00 98.00 124 VAL A CA 1
ATOM 997 C C . VAL A 1 124 ? -10.199 -3.767 1.598 1.00 98.00 124 VAL A C 1
ATOM 999 O O . VAL A 1 124 ? -9.748 -3.180 0.611 1.00 98.00 124 VAL A O 1
ATOM 1002 N N . GLY A 1 125 ? -11.036 -3.208 2.466 1.00 97.56 125 GLY A N 1
ATOM 1003 C CA . GLY A 1 125 ? -11.363 -1.787 2.473 1.00 97.56 125 GLY A CA 1
ATOM 1004 C C . GLY A 1 125 ? -10.312 -1.001 3.248 1.00 97.56 125 GLY A C 1
ATOM 1005 O O . GLY A 1 125 ? -9.886 -1.424 4.321 1.00 97.56 125 GLY A O 1
ATOM 1006 N N . VAL A 1 126 ? -9.900 0.153 2.726 1.00 97.31 126 VAL A N 1
ATOM 1007 C CA . VAL A 1 126 ? -9.029 1.100 3.432 1.00 97.31 126 VAL A CA 1
ATOM 1008 C C . VAL A 1 126 ? -9.767 2.419 3.563 1.00 97.31 126 VAL A C 1
ATOM 1010 O O . VAL A 1 126 ? -10.198 3.004 2.571 1.00 97.31 126 VAL A O 1
ATOM 1013 N N . PHE A 1 127 ? -9.911 2.881 4.799 1.00 96.62 127 PHE A N 1
ATOM 1014 C CA . PHE A 1 127 ? -10.560 4.138 5.136 1.00 96.62 127 PHE A CA 1
ATOM 1015 C C . PHE A 1 127 ? -9.574 5.077 5.821 1.00 96.62 127 PHE A C 1
ATOM 1017 O O . PHE A 1 127 ? -8.854 4.669 6.733 1.00 96.62 127 PHE A O 1
ATOM 1024 N N . VAL A 1 128 ? -9.578 6.338 5.407 1.00 95.94 128 VAL A N 1
ATOM 1025 C CA . VAL A 1 128 ? -8.773 7.410 5.992 1.00 95.94 128 VAL A CA 1
ATOM 1026 C C . VAL A 1 128 ? -9.706 8.529 6.421 1.00 95.94 128 VAL A C 1
ATOM 1028 O O . VAL A 1 128 ? -10.510 8.996 5.619 1.00 95.94 128 VAL A O 1
ATOM 1031 N N . ASP A 1 129 ? -9.565 8.976 7.662 1.00 97.06 129 ASP A N 1
ATOM 1032 C CA . ASP A 1 129 ? -10.152 10.209 8.179 1.00 97.06 129 ASP A CA 1
ATOM 1033 C C . ASP A 1 129 ? -8.999 11.122 8.597 1.00 97.06 129 ASP A C 1
ATOM 1035 O O . ASP A 1 129 ? -8.345 10.884 9.619 1.00 97.06 129 ASP A O 1
ATOM 1039 N N . TYR A 1 130 ? -8.685 12.096 7.739 1.00 95.50 130 TYR A N 1
ATOM 1040 C CA . TYR A 1 130 ? -7.494 12.923 7.896 1.00 95.50 130 TYR A CA 1
ATOM 1041 C C . TYR A 1 130 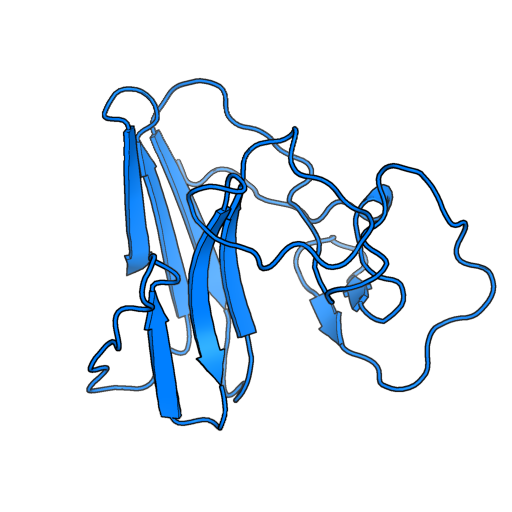? -7.623 13.843 9.114 1.00 95.50 130 TYR A C 1
ATOM 1043 O O . TYR A 1 130 ? -6.709 13.911 9.934 1.00 95.50 130 TYR A O 1
ATOM 1051 N N . GLU A 1 131 ? -8.774 14.498 9.275 1.00 97.75 131 GLU A N 1
ATOM 1052 C CA . GLU A 1 131 ? -9.053 15.395 10.397 1.00 97.75 131 GLU A CA 1
ATOM 1053 C C . GLU A 1 131 ? -9.092 14.656 11.739 1.00 97.75 131 GLU A C 1
ATOM 1055 O O . GLU A 1 131 ? -8.618 15.186 12.743 1.00 97.75 131 GLU A O 1
ATOM 1060 N N . ALA A 1 132 ? -9.613 13.424 11.774 1.00 97.44 132 ALA A N 1
ATOM 1061 C CA . ALA A 1 132 ? -9.602 12.607 12.986 1.00 97.44 132 ALA A CA 1
ATOM 1062 C C . ALA A 1 132 ? -8.265 11.885 13.234 1.00 97.44 132 ALA A C 1
ATOM 1064 O O . ALA A 1 132 ? -8.109 11.253 14.282 1.00 97.44 132 ALA A O 1
ATOM 1065 N N . GLY A 1 133 ? -7.328 11.921 12.279 1.00 94.94 133 GLY A N 1
ATOM 1066 C CA . GLY A 1 133 ? -6.054 11.204 12.351 1.00 94.94 133 GLY A CA 1
ATOM 1067 C C . GLY A 1 133 ? -6.214 9.681 12.382 1.00 94.94 133 GLY A C 1
ATOM 1068 O O . GLY A 1 133 ? -5.478 9.001 13.099 1.00 94.94 133 GLY A O 1
ATOM 1069 N N . LYS A 1 134 ? -7.196 9.129 11.656 1.00 95.69 134 LYS A N 1
ATOM 1070 C CA . LYS A 1 134 ? -7.534 7.697 11.701 1.00 95.69 134 LYS A CA 1
ATOM 1071 C C . LYS A 1 134 ? -7.342 7.007 10.360 1.00 95.69 134 LYS A C 1
ATOM 1073 O O . LYS A 1 134 ? -7.727 7.518 9.313 1.00 95.69 134 LYS A O 1
ATOM 1078 N N . VAL A 1 135 ? -6.828 5.783 10.434 1.00 96.12 135 VAL A N 1
ATOM 1079 C CA . VAL A 1 135 ? -6.826 4.811 9.339 1.00 96.12 135 VAL A CA 1
ATOM 1080 C C . VAL A 1 135 ? -7.534 3.557 9.838 1.00 96.12 135 VAL A C 1
ATOM 1082 O O . VAL A 1 135 ? -7.216 3.063 10.920 1.00 96.12 135 VAL A O 1
ATOM 1085 N N . ALA A 1 136 ? -8.495 3.055 9.071 1.00 96.94 136 ALA A N 1
ATOM 1086 C CA . ALA A 1 136 ? -9.243 1.843 9.385 1.00 96.94 136 ALA A CA 1
ATOM 1087 C C . ALA A 1 136 ? -9.228 0.867 8.205 1.00 96.94 136 ALA A C 1
ATOM 1089 O O . ALA A 1 136 ? -9.135 1.273 7.046 1.00 96.94 136 ALA A O 1
ATOM 1090 N N . PHE A 1 137 ? -9.323 -0.422 8.527 1.00 97.25 137 PHE A N 1
ATOM 1091 C CA . PHE A 1 137 ? -9.310 -1.525 7.570 1.00 97.25 137 PHE A CA 1
ATOM 1092 C C . PHE A 1 137 ? -10.554 -2.392 7.776 1.00 97.25 137 PHE A C 1
ATOM 1094 O O . PHE A 1 137 ? -10.917 -2.650 8.927 1.00 97.25 137 PHE A O 1
ATOM 1101 N N . PHE A 1 138 ? -11.178 -2.822 6.677 1.00 95.12 138 PHE A N 1
ATOM 1102 C CA . PHE A 1 138 ? -12.420 -3.604 6.651 1.00 95.12 138 PHE A CA 1
ATOM 1103 C C . PHE A 1 138 ? -12.265 -4.873 5.816 1.00 95.12 138 PHE A C 1
ATOM 1105 O O . PHE A 1 138 ? -11.578 -4.802 4.766 1.00 95.12 138 PHE A O 1
#

Radius of gyration: 14.89 Å; chains: 1; bounding box: 36×34×3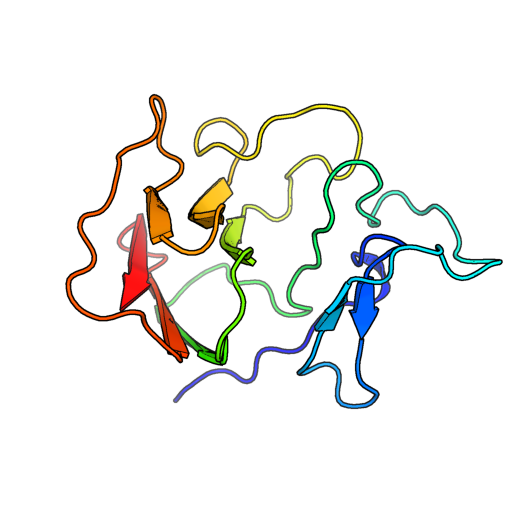6 Å

InterPro domains:
  IPR001870 B30.2/SPRY domain [PS50188] (1-138)
  IPR003877 SPRY domain [PF00622] (58-137)
  IPR003877 SPRY domain [SM00449] (56-138)
  IPR003879 Butyrophylin-like, SPRY domain [PR01407] (1-18)
  IPR003879 Butyrophylin-like, SPRY domain [PR01407] (18-35)
  IPR003879 Butyrophylin-like, SPRY domain [PR01407] (41-65)
  IPR003879 Butyrophylin-like, SPRY domain [PR01407] (71-84)
  IPR003879 Butyrophylin-like, SPRY domain [PR01407] (115-138)
  IPR006574 SPRY-associated [PF13765] (5-54)
  IPR006574 SPRY-associated [SM00589] (2-55)
  IPR013320 Concanavalin A-like lectin/glucanase domain superfamily [SSF49899] (4-138)
  IPR043136 B30.2/SPRY domain superfamily [G3DSA:2.60.120.920] (3-138)
  IPR050143 Tripartite motif-containing [PTHR24103] (4-138)

Organism: Nipponia nippon (NCBI:txid128390)